Protein AF-0000000087013102 (afdb_homodimer)

Radius of gyration: 14.16 Å; Cα contacts (8 Å, |Δi|>4): 63; chains: 2; bounding box: 40×32×32 Å

Secondary structure (DSSP, 8-state):
--HHHHHHHHHHHHHHTS-HHHHHHHHHHHHHHHHHHHHH-HHHHHHHHHHHS--------/--HHHHHHHHHHHHHHTS-HHHHHHHHHHHHHHHHHHHHH-HHHHHHHHHHHS--------

Solvent-accessible surface area (backbone atoms only — not comparable to full-atom values): 7157 Å² total; per-residue (Å²): 133,56,71,68,57,51,48,51,50,53,50,50,54,50,35,72,74,39,59,67,74,44,24,53,50,50,51,53,54,45,54,55,49,48,52,50,29,72,73,63,33,61,70,51,50,52,44,56,52,47,63,69,42,66,86,73,69,78,79,75,124,132,55,71,68,57,50,49,51,50,54,51,52,56,51,35,73,74,39,60,67,75,45,23,51,50,49,52,54,56,45,54,55,49,49,51,50,28,73,72,63,33,60,70,51,50,53,44,58,53,50,63,70,41,68,86,72,70,77,78,76,124

Foldseek 3Di:
DDPLVVVVVVLVVVLVVDPVVVSVVSVVVVVVLSVVCVVPNDVVSVCVVDVVVPPPPPPPD/DDPLVVVVVVLVVVLVVDPVVVSVVSVVVVVVLSVVCVVPNDVVSVCVVDVVPPPPPPPPD

pLDDT: mean 86.05, std 21.04, range [25.31, 98.56]

Structure (mmCIF, N/CA/C/O backbone):
data_AF-0000000087013102-model_v1
#
loop_
_entity.id
_entity.type
_entity.pdbx_description
1 polymer 'Uncharacterized protein'
#
loop_
_atom_site.group_PDB
_atom_site.id
_atom_site.type_symbol
_atom_site.label_atom_id
_atom_site.label_alt_id
_atom_site.label_comp_id
_atom_site.label_asym_id
_atom_site.label_entity_id
_atom_site.label_seq_id
_atom_site.pdbx_PDB_ins_code
_atom_site.Cartn_x
_atom_site.Cartn_y
_atom_site.Cartn_z
_atom_site.occupancy
_atom_site.B_iso_or_equiv
_atom_site.auth_seq_id
_atom_site.auth_comp_id
_atom_site.auth_asym_id
_atom_site.auth_atom_id
_atom_site.pdbx_PDB_model_num
ATOM 1 N N . MET A 1 1 ? -4.801 -10.711 -11.469 1 78.75 1 MET A N 1
ATOM 2 C CA . MET A 1 1 ? -4.188 -9.438 -11.109 1 78.75 1 MET A CA 1
ATOM 3 C C . MET A 1 1 ? -2.727 -9.625 -10.727 1 78.75 1 MET A C 1
ATOM 5 O O . MET A 1 1 ? -2.375 -10.602 -10.062 1 78.75 1 MET A O 1
ATOM 9 N N . ASN A 1 2 ? -1.93 -8.711 -11.328 1 87.69 2 ASN A N 1
ATOM 10 C CA . ASN A 1 2 ? -0.527 -8.836 -10.945 1 87.69 2 ASN A CA 1
ATOM 11 C C . ASN A 1 2 ? -0.224 -8.07 -9.664 1 87.69 2 ASN A C 1
ATOM 13 O O . ASN A 1 2 ? -1.096 -7.387 -9.125 1 87.69 2 ASN A O 1
ATOM 17 N N . GLU A 1 3 ? 0.908 -8.203 -9.156 1 89.25 3 GLU A N 1
ATOM 18 C CA . GLU A 1 3 ? 1.289 -7.688 -7.848 1 89.25 3 GLU A CA 1
ATOM 19 C C . GLU A 1 3 ? 1.194 -6.164 -7.809 1 89.25 3 GLU A C 1
ATOM 21 O O . GLU A 1 3 ? 0.717 -5.594 -6.824 1 89.25 3 GLU A O 1
ATOM 26 N N . ILE A 1 4 ? 1.623 -5.512 -8.844 1 92.38 4 ILE A N 1
ATOM 27 C CA . ILE A 1 4 ? 1.63 -4.055 -8.898 1 92.38 4 ILE A CA 1
ATOM 28 C C . ILE A 1 4 ? 0.195 -3.531 -8.914 1 92.38 4 ILE A C 1
ATOM 30 O O . ILE A 1 4 ? -0.118 -2.539 -8.25 1 92.38 4 ILE A O 1
ATOM 34 N N . GLU A 1 5 ? -0.656 -4.148 -9.594 1 93 5 GLU A N 1
ATOM 35 C CA . GLU A 1 5 ? -2.068 -3.779 -9.641 1 93 5 GLU A CA 1
ATOM 36 C C . GLU A 1 5 ? -2.713 -3.912 -8.258 1 93 5 GLU A C 1
ATOM 38 O O . GLU A 1 5 ? -3.486 -3.047 -7.848 1 93 5 GLU A O 1
ATOM 43 N N . LYS A 1 6 ? -2.365 -4.977 -7.586 1 94.25 6 LYS A N 1
ATOM 44 C CA . LYS A 1 6 ? -2.914 -5.188 -6.25 1 94.25 6 LYS A CA 1
ATOM 45 C C . LYS A 1 6 ? -2.459 -4.09 -5.293 1 94.25 6 LYS A C 1
ATOM 47 O O . LYS A 1 6 ? -3.256 -3.58 -4.5 1 94.25 6 LYS A O 1
ATOM 52 N N . ILE A 1 7 ? -1.186 -3.746 -5.43 1 95.62 7 ILE A N 1
ATOM 53 C CA . ILE A 1 7 ? -0.64 -2.695 -4.582 1 95.62 7 ILE A CA 1
ATOM 54 C C . ILE A 1 7 ? -1.352 -1.375 -4.867 1 95.62 7 ILE A C 1
ATOM 56 O O . ILE A 1 7 ? -1.731 -0.651 -3.945 1 95.62 7 ILE A O 1
ATOM 60 N N . ARG A 1 8 ? -1.604 -1.097 -6.113 1 96 8 ARG A N 1
ATOM 61 C CA . ARG A 1 8 ? -2.297 0.125 -6.508 1 96 8 ARG A CA 1
ATOM 62 C C . ARG A 1 8 ? -3.707 0.165 -5.926 1 96 8 ARG A C 1
ATOM 64 O O . ARG A 1 8 ? -4.148 1.2 -5.422 1 96 8 ARG A O 1
ATOM 71 N N . LEU A 1 9 ? -4.355 -0.947 -6.004 1 96.12 9 LEU A N 1
ATOM 72 C CA . LEU A 1 9 ? -5.734 -1.009 -5.539 1 96.12 9 LEU A CA 1
ATOM 73 C C . LEU A 1 9 ? -5.805 -0.901 -4.02 1 96.12 9 LEU A C 1
ATOM 75 O O . LEU A 1 9 ? -6.688 -0.232 -3.48 1 96.12 9 LEU A O 1
ATOM 79 N N . ILE A 1 10 ? -4.879 -1.533 -3.346 1 96.81 10 ILE A N 1
ATOM 80 C CA . ILE A 1 10 ? -4.82 -1.457 -1.89 1 96.81 10 ILE A CA 1
ATOM 81 C C . ILE A 1 10 ? -4.555 -0.017 -1.459 1 96.81 10 ILE A C 1
ATOM 83 O O . ILE A 1 10 ? -5.184 0.484 -0.524 1 96.81 10 ILE A O 1
ATOM 87 N N . ILE A 1 11 ? -3.648 0.691 -2.146 1 97.75 11 ILE A N 1
ATOM 88 C CA . ILE A 1 11 ? -3.35 2.088 -1.853 1 97.75 11 ILE A CA 1
ATOM 89 C C . ILE A 1 11 ? -4.582 2.947 -2.115 1 97.75 11 ILE A C 1
ATOM 91 O O . ILE A 1 11 ? -4.895 3.855 -1.34 1 97.75 11 ILE A O 1
ATOM 95 N N . GLY A 1 12 ? -5.305 2.641 -3.195 1 97.31 12 GLY A N 1
ATOM 96 C CA . GLY A 1 12 ? -6.547 3.348 -3.469 1 97.31 12 GLY A CA 1
ATOM 97 C C . GLY A 1 12 ? -7.57 3.205 -2.359 1 97.31 12 GLY A C 1
ATOM 98 O O . GLY A 1 12 ? -8.242 4.172 -2 1 97.31 12 GLY A O 1
ATOM 99 N N . ILE A 1 13 ? -7.68 1.993 -1.86 1 96.81 13 ILE A N 1
ATOM 100 C CA . ILE A 1 13 ? -8.594 1.748 -0.748 1 96.81 13 ILE A CA 1
ATOM 101 C C . ILE A 1 13 ? -8.172 2.588 0.457 1 96.81 13 ILE A C 1
ATOM 103 O O . ILE A 1 13 ? -9.016 3.209 1.111 1 96.81 13 ILE A O 1
ATOM 107 N N . LEU A 1 14 ? -6.887 2.672 0.751 1 98.06 14 LEU A N 1
ATOM 108 C CA . LEU A 1 14 ? -6.379 3.422 1.895 1 98.06 14 LEU A CA 1
ATOM 109 C C . LEU A 1 14 ? -6.598 4.918 1.703 1 98.06 14 LEU A C 1
ATOM 111 O O . LEU A 1 14 ? -6.965 5.621 2.646 1 98.06 14 LEU A O 1
ATOM 115 N N . GLU A 1 15 ? -6.391 5.438 0.525 1 97.5 15 GLU A N 1
ATOM 116 C CA . GLU A 1 15 ? -6.617 6.844 0.212 1 97.5 15 GLU A CA 1
ATOM 117 C C . GLU A 1 15 ? -8.055 7.258 0.531 1 97.5 15 GLU A C 1
ATOM 119 O O . GLU A 1 15 ? -8.281 8.336 1.084 1 97.5 15 GLU A O 1
ATOM 124 N N . GLU A 1 16 ? -8.945 6.383 0.208 1 95.62 16 GLU A N 1
ATOM 125 C CA . GLU A 1 16 ? -10.359 6.68 0.409 1 95.62 16 GLU A CA 1
ATOM 126 C C . GLU A 1 16 ? -10.703 6.734 1.895 1 95.62 16 GLU A C 1
ATOM 128 O O . GLU A 1 16 ? -11.688 7.367 2.285 1 95.62 16 GLU A O 1
ATOM 133 N N . LYS A 1 17 ? -9.93 6.113 2.688 1 95.75 17 LYS A N 1
ATOM 134 C CA . LYS A 1 17 ? -10.219 5.996 4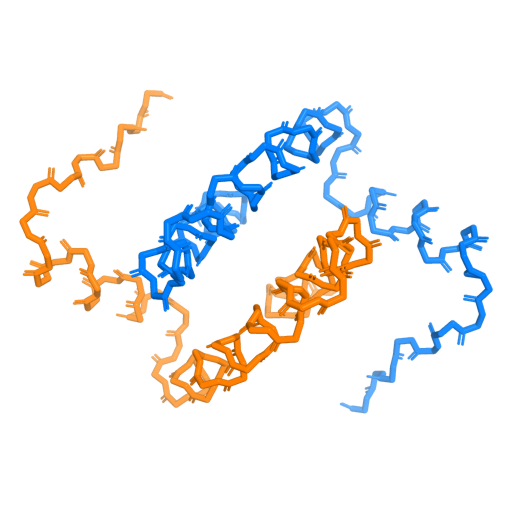.113 1 95.75 17 LYS A CA 1
ATOM 135 C C . LYS A 1 17 ? -9.469 7.055 4.918 1 95.75 17 LYS A C 1
ATOM 137 O O . LYS A 1 17 ? -9.609 7.129 6.141 1 95.75 17 LYS A O 1
ATOM 142 N N . MET A 1 18 ? -8.742 7.875 4.246 1 97.38 18 MET A N 1
ATOM 143 C CA . MET A 1 18 ? -7.934 8.898 4.902 1 97.38 18 MET A CA 1
ATOM 144 C C . MET A 1 18 ? -8.516 10.289 4.648 1 97.38 18 MET A C 1
ATOM 146 O O . MET A 1 18 ? -9.25 10.492 3.688 1 97.38 18 MET A O 1
ATOM 150 N N . PRO A 1 19 ? -8.148 11.227 5.594 1 97.69 19 PRO A N 1
ATOM 151 C CA . PRO A 1 19 ? -8.477 12.617 5.277 1 97.69 19 PRO A CA 1
ATOM 152 C C . PRO A 1 19 ? -7.887 13.078 3.943 1 97.69 19 PRO A C 1
ATOM 154 O O . PRO A 1 19 ? -6.793 12.648 3.57 1 97.69 19 PRO A O 1
ATOM 157 N N . GLU A 1 20 ? -8.586 13.938 3.303 1 96.94 20 GLU A N 1
ATOM 158 C CA . GLU A 1 20 ? -8.242 14.359 1.948 1 96.94 20 GLU A CA 1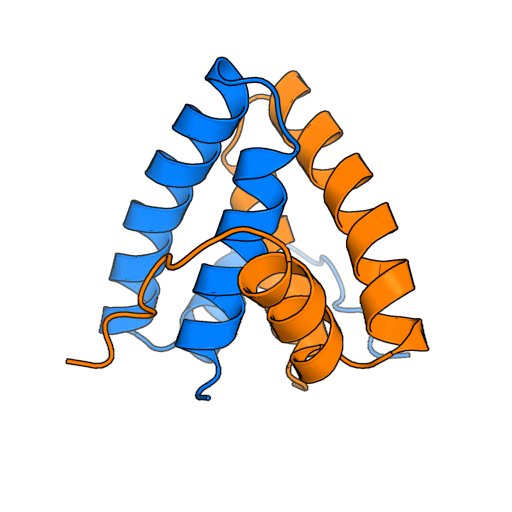
ATOM 159 C C . GLU A 1 20 ? -6.793 14.82 1.865 1 96.94 20 GLU A C 1
ATOM 161 O O . GLU A 1 20 ? -6.074 14.461 0.933 1 96.94 20 GLU A O 1
ATOM 166 N N . ASP A 1 21 ? -6.41 15.625 2.846 1 97.5 21 ASP A N 1
ATOM 167 C CA . ASP A 1 21 ? -5.055 16.156 2.816 1 97.5 21 ASP A CA 1
ATOM 168 C C . ASP A 1 21 ? -4.016 15.047 2.883 1 97.5 21 ASP A C 1
ATOM 170 O O . ASP A 1 21 ? -3.006 15.086 2.178 1 97.5 21 ASP A O 1
ATOM 174 N N . CYS A 1 22 ? -4.262 14.008 3.648 1 98.5 22 CYS A N 1
ATOM 175 C CA . CYS A 1 22 ? -3.34 12.883 3.771 1 98.5 22 CYS A CA 1
ATOM 176 C C . CYS A 1 22 ? -3.418 11.977 2.547 1 98.5 22 CYS A C 1
ATOM 178 O O . CYS A 1 22 ? -2.404 11.438 2.105 1 98.5 22 CYS A O 1
ATOM 180 N N . ALA A 1 23 ? -4.605 11.812 2.059 1 98.31 23 ALA A N 1
ATOM 181 C CA . ALA A 1 23 ? -4.805 11.016 0.853 1 98.31 23 ALA A CA 1
ATOM 182 C C . ALA A 1 23 ? -4.02 11.586 -0.322 1 98.31 23 ALA A C 1
ATOM 184 O O . ALA A 1 23 ? -3.428 10.836 -1.105 1 98.31 23 ALA A O 1
ATOM 185 N N . GLU A 1 24 ? -4.016 12.906 -0.407 1 98.38 24 GLU A N 1
ATOM 186 C CA . GLU A 1 24 ? -3.285 13.562 -1.486 1 98.38 24 GLU A CA 1
ATOM 187 C C . GLU A 1 24 ? -1.782 13.336 -1.35 1 98.38 24 GLU A C 1
ATOM 189 O O . GLU A 1 24 ? -1.091 13.102 -2.344 1 98.38 24 GLU A O 1
ATOM 194 N N . ILE A 1 25 ? -1.33 13.414 -0.167 1 98.38 25 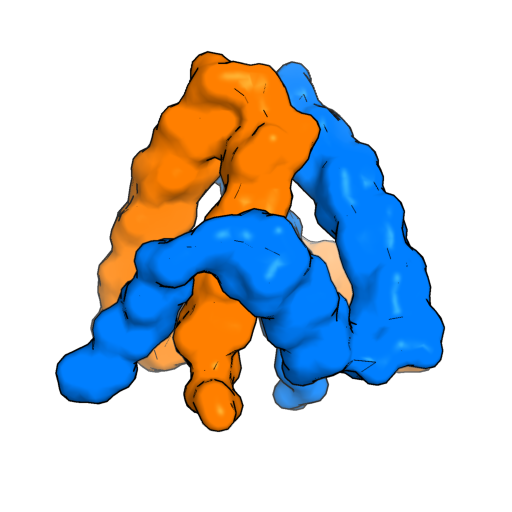ILE A N 1
ATOM 195 C CA . ILE A 1 25 ? 0.087 13.18 0.086 1 98.38 25 ILE A CA 1
ATOM 196 C C . ILE A 1 25 ? 0.436 11.727 -0.24 1 98.38 25 ILE A C 1
ATOM 198 O O . ILE A 1 25 ? 1.446 11.461 -0.894 1 98.38 25 ILE A O 1
ATOM 202 N N . LEU A 1 26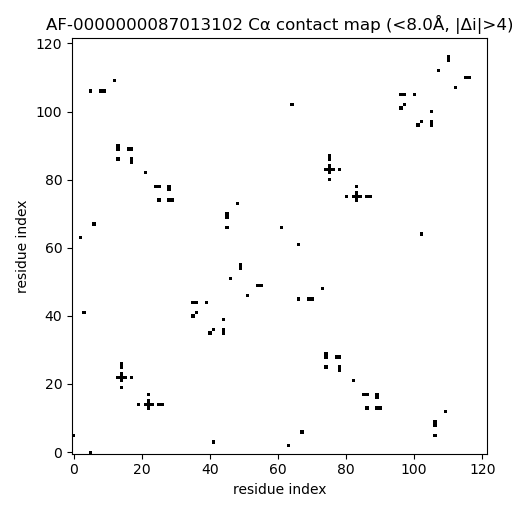 ? -0.402 10.781 0.214 1 98.56 26 LEU A N 1
ATOM 203 C CA . LEU A 1 26 ? -0.182 9.375 -0.098 1 98.56 26 LEU A CA 1
ATOM 204 C C . LEU A 1 26 ? -0.107 9.156 -1.605 1 98.56 26 LEU A C 1
ATOM 206 O O . LEU A 1 26 ? 0.79 8.469 -2.094 1 98.56 26 LEU A O 1
ATOM 210 N N . ASP A 1 27 ? -1.001 9.727 -2.312 1 98.25 27 ASP A N 1
ATOM 211 C CA . ASP A 1 27 ? -1.035 9.586 -3.766 1 98.25 27 ASP A CA 1
ATOM 212 C C . ASP A 1 27 ? 0.253 10.102 -4.398 1 98.25 27 ASP A C 1
ATOM 214 O O . ASP A 1 27 ? 0.815 9.461 -5.289 1 98.25 27 ASP A O 1
ATOM 218 N N . GLU A 1 28 ? 0.684 11.211 -3.961 1 98.31 28 GLU A N 1
ATOM 219 C CA . GLU A 1 28 ? 1.905 11.805 -4.504 1 98.31 28 GLU A CA 1
ATOM 220 C C . GLU A 1 28 ? 3.111 10.906 -4.242 1 98.31 28 GLU A C 1
ATOM 222 O O . GLU A 1 28 ? 3.904 10.641 -5.148 1 98.31 28 GLU A O 1
ATOM 227 N N . LYS A 1 29 ? 3.248 10.484 -3.023 1 98.31 29 LYS A N 1
ATOM 228 C CA . LYS A 1 29 ? 4.383 9.641 -2.662 1 98.31 29 LYS A CA 1
ATOM 229 C C . LYS A 1 29 ? 4.312 8.289 -3.377 1 98.31 29 LYS A C 1
ATOM 231 O O . LYS A 1 29 ? 5.344 7.738 -3.768 1 98.31 29 LYS A O 1
ATOM 236 N N . PHE A 1 30 ? 3.072 7.785 -3.531 1 98.38 30 PHE A N 1
ATOM 237 C CA . PHE A 1 30 ? 2.914 6.496 -4.195 1 98.38 30 PHE A CA 1
ATOM 238 C C . PHE A 1 30 ? 3.268 6.605 -5.676 1 98.38 30 PHE A C 1
ATOM 240 O O . PHE A 1 30 ? 3.881 5.695 -6.238 1 98.38 30 PHE A O 1
ATOM 247 N N . LYS A 1 31 ? 2.93 7.707 -6.332 1 97.88 31 LYS A N 1
ATOM 248 C CA . LYS A 1 31 ? 3.26 7.91 -7.738 1 97.88 31 LYS A CA 1
ATOM 249 C C . LYS A 1 31 ? 4.773 7.918 -7.953 1 97.88 31 LYS A C 1
ATOM 251 O O . LYS A 1 31 ? 5.27 7.355 -8.93 1 97.88 31 LYS A O 1
ATOM 256 N N . ILE A 1 32 ? 5.457 8.508 -7.062 1 97.25 32 ILE A N 1
ATOM 257 C CA . ILE A 1 32 ? 6.914 8.539 -7.129 1 97.25 32 ILE A CA 1
ATOM 258 C C . ILE A 1 32 ? 7.465 7.125 -6.949 1 97.25 32 ILE A C 1
ATOM 260 O O . ILE A 1 32 ? 8.312 6.68 -7.723 1 97.25 32 ILE A O 1
ATOM 264 N N . LEU A 1 33 ? 6.914 6.426 -5.938 1 97.12 33 LEU A N 1
ATOM 265 C CA . LEU A 1 33 ? 7.359 5.066 -5.656 1 97.12 33 LEU A CA 1
ATOM 266 C C . LEU A 1 33 ? 7.035 4.137 -6.82 1 97.12 33 LEU A C 1
ATOM 268 O O . LEU A 1 33 ? 7.832 3.26 -7.16 1 97.12 33 LEU A O 1
ATOM 272 N N . LEU A 1 34 ? 5.859 4.344 -7.395 1 96.94 34 LEU A N 1
ATOM 273 C CA . LEU A 1 34 ? 5.434 3.529 -8.523 1 96.94 34 LEU A CA 1
ATOM 274 C C . LEU A 1 34 ? 6.395 3.686 -9.703 1 96.94 34 LEU A C 1
ATOM 276 O O . LEU A 1 34 ? 6.668 2.721 -10.414 1 96.94 34 LEU A O 1
ATOM 280 N N . LYS A 1 35 ? 6.895 4.852 -9.891 1 96.69 35 LYS A N 1
ATOM 281 C CA . LYS A 1 35 ? 7.871 5.074 -10.953 1 96.69 35 LYS A CA 1
ATOM 282 C C . LYS A 1 35 ? 9.148 4.281 -10.695 1 96.69 35 LYS A C 1
ATOM 284 O O . LYS A 1 35 ? 9.711 3.693 -11.625 1 96.69 35 LYS A O 1
ATOM 289 N N . GLU A 1 36 ? 9.531 4.27 -9.492 1 95.88 36 GLU A N 1
ATOM 290 C CA . GLU A 1 36 ? 10.711 3.484 -9.133 1 95.88 36 GLU A CA 1
ATOM 291 C C . GLU A 1 36 ? 10.461 1.992 -9.336 1 95.88 36 GLU A C 1
ATOM 293 O O . GLU A 1 36 ? 11.328 1.282 -9.859 1 95.88 36 GLU A O 1
ATOM 298 N N . ILE A 1 37 ? 9.297 1.543 -8.984 1 96.5 37 ILE A N 1
ATOM 299 C CA . ILE A 1 37 ? 8.93 0.137 -9.109 1 96.5 37 ILE A CA 1
ATOM 300 C C . ILE A 1 37 ? 8.898 -0.262 -10.578 1 96.5 37 ILE A C 1
ATOM 302 O O . ILE A 1 37 ? 9.344 -1.352 -10.945 1 96.5 37 ILE A O 1
ATOM 306 N N . LYS A 1 38 ? 8.375 0.632 -11.32 1 94.5 38 LYS A N 1
ATOM 307 C CA . LYS A 1 38 ? 8.297 0.365 -12.758 1 94.5 38 LYS A CA 1
ATOM 308 C C . LYS A 1 38 ? 9.695 0.257 -13.367 1 94.5 38 LYS A C 1
ATOM 310 O O . LYS A 1 38 ? 9.914 -0.541 -14.281 1 94.5 38 LYS A O 1
ATOM 315 N N . ASN A 1 39 ? 10.648 0.933 -12.82 1 95.06 39 ASN A N 1
ATOM 316 C CA . ASN A 1 39 ? 11.992 0.988 -13.375 1 95.06 39 ASN A CA 1
ATOM 317 C C . ASN A 1 39 ? 12.852 -0.175 -12.883 1 95.06 39 ASN A C 1
ATOM 319 O O . ASN A 1 39 ? 13.641 -0.734 -13.648 1 95.06 39 ASN A O 1
ATOM 323 N N . LYS A 1 40 ? 12.688 -0.577 -11.625 1 94.25 40 LYS A N 1
ATOM 324 C CA . LYS A 1 40 ? 13.656 -1.476 -11.008 1 94.25 40 LYS A CA 1
ATOM 325 C C . LYS A 1 40 ? 13 -2.799 -10.609 1 94.25 40 LYS A C 1
ATOM 327 O O . LYS A 1 40 ? 13.695 -3.781 -10.336 1 94.25 40 LYS A O 1
ATOM 332 N N . GLY A 1 41 ? 11.617 -2.814 -10.539 1 93.38 41 GLY A N 1
ATOM 333 C CA . GLY A 1 41 ? 10.922 -3.949 -9.945 1 93.38 41 GLY A CA 1
ATOM 334 C C . GLY A 1 41 ? 10.672 -3.789 -8.461 1 93.38 41 GLY A C 1
ATOM 335 O O . GLY A 1 41 ? 11.438 -3.121 -7.766 1 93.38 41 GLY A O 1
ATOM 336 N N . ILE A 1 42 ? 9.719 -4.395 -8.008 1 94.56 42 ILE A N 1
ATOM 337 C CA . ILE A 1 42 ? 9.234 -4.203 -6.641 1 94.56 42 ILE A CA 1
ATOM 338 C C . ILE A 1 42 ? 10.266 -4.75 -5.652 1 94.56 42 ILE A C 1
ATOM 340 O O . ILE A 1 42 ? 10.594 -4.09 -4.664 1 94.56 42 ILE A O 1
ATOM 344 N N . ASP A 1 43 ? 10.797 -5.949 -5.938 1 93.81 43 ASP A N 1
ATOM 345 C CA . ASP A 1 43 ? 11.727 -6.586 -5.004 1 93.81 43 ASP A CA 1
ATOM 346 C C . ASP A 1 43 ? 12.984 -5.742 -4.82 1 93.81 43 ASP A C 1
ATOM 348 O O . ASP A 1 43 ? 13.477 -5.594 -3.701 1 93.81 43 ASP A O 1
ATOM 352 N N . LYS A 1 44 ? 13.469 -5.164 -5.824 1 94.06 44 LYS A N 1
ATOM 353 C CA . LYS A 1 44 ? 14.664 -4.336 -5.762 1 94.06 44 LYS A CA 1
ATOM 354 C C . LYS A 1 44 ? 14.398 -3.035 -5.012 1 94.06 44 LYS A C 1
ATOM 356 O O . LYS A 1 44 ? 15.234 -2.576 -4.234 1 94.06 44 LYS A O 1
ATOM 361 N N . VAL A 1 45 ? 13.281 -2.443 -5.242 1 94.75 45 VAL A N 1
ATOM 362 C CA . VAL A 1 45 ? 12.922 -1.211 -4.547 1 94.75 45 VAL A CA 1
ATOM 363 C C . VAL A 1 45 ? 12.875 -1.463 -3.041 1 94.75 45 VAL A C 1
ATOM 365 O O . VAL A 1 45 ? 13.438 -0.694 -2.258 1 94.75 45 VAL A O 1
ATOM 368 N N . ILE A 1 46 ? 12.297 -2.562 -2.643 1 94.81 46 ILE A N 1
ATOM 369 C CA . ILE A 1 46 ? 12.18 -2.916 -1.232 1 94.81 46 ILE A CA 1
ATOM 370 C C . ILE A 1 46 ? 13.57 -3.127 -0.634 1 94.81 46 ILE A C 1
ATOM 372 O O . ILE A 1 46 ? 13.875 -2.6 0.437 1 94.81 46 ILE A O 1
ATOM 376 N N . ARG A 1 47 ? 14.297 -3.783 -1.329 1 94 47 ARG A N 1
ATOM 377 C CA . ARG A 1 47 ? 15.648 -4.055 -0.854 1 94 47 ARG A CA 1
ATOM 378 C C . ARG A 1 47 ? 16.453 -2.764 -0.717 1 94 47 ARG A C 1
ATOM 380 O O . ARG A 1 47 ? 17.156 -2.57 0.271 1 94 47 ARG A O 1
ATOM 387 N N . ASP A 1 48 ? 16.422 -1.89 -1.74 1 92.5 48 ASP A N 1
ATOM 388 C CA . ASP A 1 48 ? 17.156 -0.628 -1.736 1 92.5 48 ASP A CA 1
ATOM 389 C C . ASP A 1 48 ? 16.766 0.232 -0.537 1 92.5 48 ASP A C 1
ATOM 391 O O . ASP A 1 48 ? 17.594 0.954 0.015 1 92.5 48 ASP A O 1
ATOM 395 N N . TYR A 1 49 ? 15.562 0.187 -0.159 1 90.88 49 TYR A N 1
ATOM 396 C CA . TYR A 1 49 ? 15.07 1.02 0.933 1 90.88 49 TYR A CA 1
ATOM 397 C C . TYR A 1 49 ? 15.484 0.445 2.283 1 90.88 49 TYR A C 1
ATOM 399 O O . TYR A 1 49 ? 15.883 1.186 3.184 1 90.88 49 TYR A O 1
ATOM 407 N N . TYR A 1 50 ? 15.375 -0.837 2.441 1 88.12 50 TYR A N 1
ATOM 408 C CA . TYR A 1 50 ? 15.609 -1.429 3.752 1 88.12 50 TYR A CA 1
ATOM 409 C C . TYR A 1 50 ? 17.062 -1.854 3.9 1 88.12 50 TYR A C 1
ATOM 411 O O . TYR A 1 50 ? 17.531 -2.117 5.012 1 88.12 50 TYR A O 1
ATOM 419 N N . SER A 1 51 ? 17.656 -2.139 2.85 1 79.31 51 SER A N 1
ATOM 420 C CA . SER A 1 51 ? 19.094 -2.324 2.957 1 79.31 51 SER A CA 1
ATOM 421 C C . SER A 1 51 ? 19.797 -1.026 3.352 1 79.31 51 SER A C 1
ATOM 423 O O . SER A 1 51 ? 20.781 -1.044 4.094 1 79.31 51 SER A O 1
ATOM 425 N N . ASP A 1 52 ? 19.453 -0.022 2.588 1 59.66 52 ASP A N 1
ATOM 426 C CA . ASP A 1 52 ? 20.094 1.254 2.887 1 59.66 52 ASP A CA 1
ATOM 427 C C . ASP A 1 52 ? 19.688 1.758 4.273 1 59.66 52 ASP A C 1
ATOM 429 O O . ASP A 1 52 ? 20.453 2.484 4.918 1 59.66 52 ASP A O 1
ATOM 433 N N . ASP A 1 53 ? 18.359 1.648 4.434 1 56.12 53 ASP A N 1
ATOM 434 C CA . ASP A 1 53 ? 18 2.072 5.785 1 56.12 53 ASP A CA 1
ATOM 435 C C . ASP A 1 53 ? 18.438 1.036 6.82 1 56.12 53 ASP A C 1
ATOM 437 O O . ASP A 1 53 ? 18.391 -0.167 6.559 1 56.12 53 ASP A O 1
ATOM 441 N N . GLY A 1 54 ? 19.344 0.972 7.633 1 46.66 54 GLY A N 1
ATOM 442 C CA . GLY A 1 54 ? 19.734 0.1 8.727 1 46.66 54 GLY A CA 1
ATOM 443 C C . GLY A 1 54 ? 18.75 -1.018 8.992 1 46.66 54 GLY A C 1
ATOM 444 O O . GLY A 1 54 ? 17.641 -1.011 8.453 1 46.66 54 GLY A O 1
ATOM 445 N N . GLY A 1 55 ? 18.938 -2.023 10.094 1 40.38 55 GLY A N 1
ATOM 446 C CA . GLY A 1 55 ? 18.547 -3.338 10.562 1 40.38 55 GLY A CA 1
ATOM 447 C C . GLY A 1 55 ? 17.031 -3.504 10.648 1 40.38 55 GLY A C 1
ATOM 448 O O . GLY A 1 55 ? 16.484 -3.676 11.734 1 40.38 55 GLY A O 1
ATOM 449 N N . VAL A 1 56 ? 16.203 -2.756 9.953 1 40.5 56 VAL A N 1
ATOM 450 C CA . VAL A 1 56 ? 14.922 -3.262 10.445 1 40.5 56 VAL A CA 1
ATOM 451 C C . VAL A 1 56 ? 14.68 -4.664 9.898 1 40.5 56 VAL A C 1
ATOM 453 O O . VAL A 1 56 ? 14.711 -4.879 8.688 1 40.5 56 VAL A O 1
ATOM 456 N N . GLU A 1 57 ? 14.969 -5.762 10.625 1 35.91 57 GLU A N 1
ATOM 457 C CA . GLU A 1 57 ? 14.82 -7.203 10.438 1 35.91 57 GLU A CA 1
ATOM 458 C C . GLU A 1 57 ? 13.422 -7.559 9.945 1 35.91 57 GLU A C 1
ATOM 460 O O . GLU A 1 57 ? 12.43 -7.23 10.602 1 35.91 57 GLU A O 1
ATOM 465 N N . ILE A 1 58 ? 13.273 -7.625 8.688 1 39.62 58 ILE A N 1
ATOM 466 C CA . ILE A 1 58 ? 12.055 -8.266 8.219 1 39.62 58 ILE A CA 1
ATOM 467 C C . ILE A 1 58 ? 11.773 -9.516 9.047 1 39.62 58 ILE A C 1
ATOM 469 O O . ILE A 1 58 ? 12.547 -10.477 9.008 1 39.62 58 ILE A O 1
ATOM 473 N N . ILE A 1 59 ? 11.094 -9.375 10.188 1 30.8 59 ILE A N 1
ATOM 474 C CA . ILE A 1 59 ? 10.867 -10.578 10.977 1 30.8 59 ILE A CA 1
ATOM 475 C C . ILE A 1 59 ? 10.031 -11.57 10.18 1 30.8 59 ILE A C 1
ATOM 477 O O . ILE A 1 59 ? 8.898 -11.273 9.797 1 30.8 59 ILE A O 1
ATOM 481 N N . GLN A 1 60 ? 10.625 -12.406 9.5 1 28.55 60 GLN A N 1
ATOM 482 C CA . GLN A 1 60 ? 10.172 -13.641 8.867 1 28.55 60 GLN A CA 1
ATOM 483 C C . GLN A 1 60 ? 9.664 -14.633 9.898 1 28.55 60 GLN A C 1
ATOM 485 O O . GLN A 1 60 ? 9.195 -15.719 9.547 1 28.55 60 GLN A O 1
ATOM 490 N N . ASN A 1 61 ? 8.688 -14.305 10.867 1 25.31 61 ASN A N 1
ATOM 491 C CA . ASN A 1 61 ? 8.383 -15.539 11.578 1 25.31 61 ASN A CA 1
ATOM 492 C C . ASN A 1 61 ? 7.43 -16.422 10.781 1 25.31 61 ASN A C 1
ATOM 494 O O . ASN A 1 61 ? 6.465 -15.938 10.195 1 25.31 61 ASN A O 1
ATOM 498 N N . MET B 1 1 ? 9.312 -13.578 -1.029 1 78.88 1 MET B N 1
ATOM 499 C CA . MET B 1 1 ? 8.344 -12.742 -0.327 1 78.88 1 MET B CA 1
ATOM 500 C C . MET B 1 1 ? 6.945 -12.93 -0.906 1 78.88 1 MET B C 1
ATOM 502 O O . MET B 1 1 ? 6.785 -13.047 -2.121 1 78.88 1 MET B O 1
ATOM 506 N N . ASN B 1 2 ? 6.02 -13.109 0.084 1 88 2 ASN B N 1
ATOM 507 C CA . ASN B 1 2 ? 4.664 -13.258 -0.436 1 88 2 ASN B CA 1
ATOM 508 C C . ASN B 1 2 ? 4 -11.898 -0.654 1 88 2 ASN B C 1
ATOM 510 O O . ASN B 1 2 ? 4.582 -10.859 -0.332 1 88 2 ASN B O 1
ATOM 514 N N . GLU B 1 3 ? 2.895 -11.875 -1.233 1 89.38 3 GLU B N 1
ATOM 515 C CA . GLU B 1 3 ? 2.221 -10.656 -1.676 1 89.38 3 GLU B CA 1
ATOM 516 C C . GLU B 1 3 ? 1.899 -9.742 -0.496 1 89.38 3 GLU B C 1
ATOM 518 O O . GLU B 1 3 ? 2.076 -8.531 -0.579 1 89.38 3 GLU B O 1
ATOM 523 N N . ILE B 1 4 ? 1.449 -10.312 0.587 1 92.31 4 ILE B N 1
ATOM 524 C CA . ILE B 1 4 ? 1.061 -9.531 1.761 1 92.31 4 ILE B CA 1
ATOM 525 C C . ILE B 1 4 ? 2.293 -8.867 2.371 1 92.31 4 ILE B C 1
ATOM 527 O O . ILE B 1 4 ? 2.238 -7.711 2.789 1 92.31 4 ILE B O 1
ATOM 531 N N . GLU B 1 5 ? 3.354 -9.531 2.416 1 93 5 GLU B N 1
ATOM 532 C CA . GLU B 1 5 ? 4.609 -8.984 2.922 1 93 5 GLU B CA 1
ATOM 533 C C . GLU B 1 5 ? 5.082 -7.809 2.072 1 93 5 GLU B C 1
ATOM 535 O O . GLU B 1 5 ? 5.539 -6.793 2.604 1 93 5 GLU B O 1
ATOM 540 N N . LYS B 1 6 ? 4.953 -7.965 0.785 1 94.19 6 LYS B N 1
ATOM 541 C CA . LYS B 1 6 ? 5.355 -6.887 -0.113 1 94.19 6 LYS B CA 1
ATOM 542 C C . LYS B 1 6 ? 4.5 -5.641 0.102 1 94.19 6 LYS B C 1
ATOM 544 O O . LYS B 1 6 ? 5.02 -4.523 0.131 1 94.19 6 LYS B O 1
ATOM 549 N N . ILE B 1 7 ? 3.215 -5.883 0.29 1 95.75 7 ILE B N 1
ATOM 550 C CA . ILE B 1 7 ? 2.301 -4.773 0.525 1 95.75 7 ILE B CA 1
ATOM 551 C C . ILE B 1 7 ? 2.662 -4.074 1.834 1 95.75 7 ILE B C 1
ATOM 553 O O . ILE B 1 7 ? 2.705 -2.844 1.896 1 95.75 7 ILE B O 1
ATOM 557 N N . ARG B 1 8 ? 2.994 -4.84 2.822 1 95.88 8 ARG B N 1
ATOM 558 C CA . ARG B 1 8 ? 3.381 -4.281 4.113 1 95.88 8 ARG B CA 1
ATOM 559 C C . ARG B 1 8 ? 4.641 -3.43 3.986 1 95.88 8 ARG B C 1
ATOM 561 O O . ARG B 1 8 ? 4.711 -2.336 4.551 1 95.88 8 ARG B O 1
ATOM 568 N N . LEU B 1 9 ? 5.562 -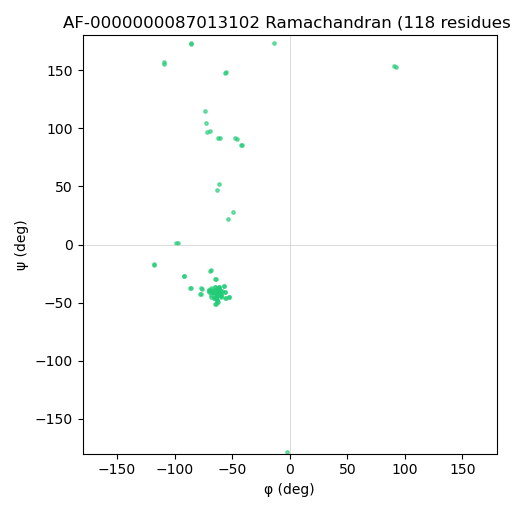3.945 3.262 1 96.19 9 LEU B N 1
ATOM 569 C CA . LEU B 1 9 ? 6.832 -3.246 3.121 1 96.19 9 LEU B CA 1
ATOM 570 C C . LEU B 1 9 ? 6.664 -1.977 2.291 1 96.19 9 LEU B C 1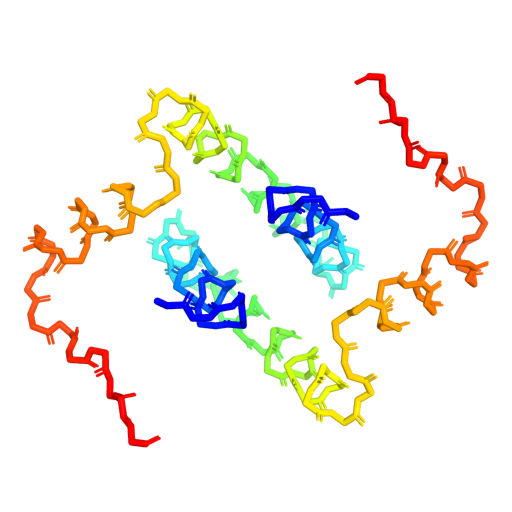
ATOM 572 O O . LEU B 1 9 ? 7.258 -0.942 2.605 1 96.19 9 LEU B O 1
ATOM 576 N N . ILE B 1 10 ? 5.863 -2.035 1.257 1 96.81 10 ILE B N 1
ATOM 577 C CA . ILE B 1 10 ? 5.59 -0.867 0.427 1 96.81 10 ILE B CA 1
ATOM 578 C C . ILE B 1 10 ? 4.895 0.206 1.259 1 96.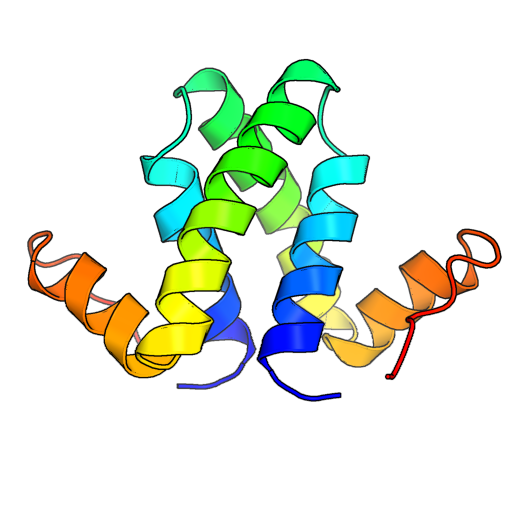81 10 ILE B C 1
ATOM 580 O O . ILE B 1 10 ? 5.234 1.388 1.171 1 96.81 10 ILE B O 1
ATOM 584 N N . ILE B 1 11 ? 3.926 -0.18 2.117 1 97.81 11 ILE B N 1
ATOM 585 C CA . ILE B 1 11 ? 3.227 0.753 2.994 1 97.81 11 ILE B CA 1
ATOM 586 C C . ILE B 1 11 ? 4.211 1.354 3.996 1 97.81 11 ILE B C 1
ATOM 588 O O . ILE B 1 11 ? 4.16 2.553 4.281 1 97.81 11 ILE B O 1
ATOM 592 N N . GLY B 1 12 ? 5.125 0.528 4.5 1 97.31 12 GLY B N 1
ATOM 593 C CA . GLY B 1 12 ? 6.156 1.041 5.387 1 97.31 12 GLY B CA 1
ATOM 594 C C . GLY B 1 12 ? 7.023 2.104 4.738 1 97.31 12 GLY B C 1
ATOM 595 O O . GLY B 1 12 ? 7.359 3.109 5.371 1 97.31 12 GLY B O 1
ATOM 596 N N . ILE B 1 13 ? 7.402 1.861 3.512 1 96.94 13 ILE B N 1
ATOM 597 C CA . ILE B 1 13 ? 8.188 2.838 2.77 1 96.94 13 ILE B CA 1
ATOM 598 C C . ILE B 1 13 ? 7.406 4.145 2.641 1 96.94 13 ILE B C 1
ATOM 600 O O . ILE B 1 13 ? 7.957 5.227 2.842 1 96.94 13 ILE B O 1
ATOM 604 N N . LEU B 1 14 ? 6.117 4.07 2.352 1 98.06 14 LEU B N 1
ATOM 605 C CA . LEU B 1 14 ? 5.277 5.25 2.182 1 98.06 14 LEU B CA 1
ATOM 606 C C . LEU B 1 14 ? 5.113 5.996 3.502 1 98.06 14 LEU B C 1
ATOM 608 O O . LEU B 1 14 ? 5.152 7.23 3.533 1 98.06 14 LEU B O 1
ATOM 612 N N . GLU B 1 15 ? 4.938 5.301 4.582 1 97.5 15 GLU B N 1
ATOM 613 C CA . GLU B 1 15 ? 4.82 5.902 5.906 1 97.5 15 GLU B CA 1
ATOM 614 C C . GLU B 1 15 ? 6.031 6.77 6.23 1 97.5 15 GLU B C 1
ATOM 616 O O . GLU B 1 15 ? 5.891 7.867 6.773 1 97.5 15 GLU B O 1
ATOM 621 N N . GLU B 1 16 ? 7.16 6.266 5.863 1 95.75 16 GLU B N 1
ATOM 622 C CA . GLU B 1 16 ? 8.406 6.965 6.164 1 95.75 16 GLU B CA 1
ATOM 623 C C . GLU B 1 16 ? 8.523 8.258 5.359 1 95.75 16 GLU B C 1
ATOM 625 O O . GLU B 1 16 ? 9.258 9.172 5.742 1 95.75 16 GLU B O 1
ATOM 630 N N . LYS B 1 17 ? 7.832 8.344 4.301 1 95.75 17 LYS B N 1
ATOM 631 C CA . LYS B 1 17 ? 7.949 9.477 3.389 1 95.75 17 LYS B CA 1
ATOM 632 C C . LYS B 1 17 ? 6.84 10.5 3.631 1 95.75 17 LYS B C 1
ATOM 634 O O . LYS B 1 17 ? 6.777 11.523 2.957 1 95.75 17 LYS B O 1
ATOM 639 N N . MET B 1 18 ? 6.02 10.242 4.582 1 97.44 18 MET B N 1
ATOM 640 C CA . MET B 1 18 ? 4.887 11.109 4.891 1 97.44 18 MET B CA 1
ATOM 641 C C . MET B 1 18 ? 5.105 11.844 6.211 1 97.44 18 MET B C 1
ATOM 643 O O . MET B 1 18 ? 5.887 11.391 7.051 1 97.44 18 MET B O 1
ATOM 647 N N . PRO B 1 19 ? 4.406 13.016 6.312 1 97.56 19 PRO B N 1
ATOM 648 C CA . PRO B 1 19 ? 4.398 13.633 7.645 1 97.56 19 PRO B CA 1
ATOM 649 C C . PRO B 1 19 ? 3.889 12.68 8.727 1 97.56 19 PRO B C 1
ATOM 651 O O . PRO B 1 19 ? 3.008 11.859 8.469 1 97.56 19 PRO B O 1
ATOM 654 N N . GLU B 1 20 ? 4.402 12.844 9.891 1 96.88 20 GLU B N 1
ATOM 655 C CA . GLU B 1 20 ? 4.141 11.922 11 1 96.88 20 GLU B CA 1
ATOM 656 C C . GLU B 1 20 ? 2.645 11.727 11.211 1 96.88 20 GLU B C 1
ATOM 658 O O . GLU B 1 20 ? 2.18 10.602 11.391 1 96.88 20 GLU B O 1
ATOM 663 N N . ASP B 1 21 ? 1.915 12.844 11.195 1 97.5 21 ASP B N 1
ATOM 664 C CA . ASP B 1 21 ? 0.481 12.758 11.453 1 97.5 21 ASP B CA 1
ATOM 665 C C . ASP B 1 21 ? -0.218 11.914 10.398 1 97.5 21 ASP B C 1
ATOM 667 O O . ASP B 1 21 ? -1.1 11.109 10.719 1 97.5 21 ASP B O 1
ATOM 671 N N . CYS B 1 22 ? 0.198 12 9.156 1 98.5 22 CYS B N 1
ATOM 672 C CA . CYS B 1 22 ? -0.396 11.227 8.07 1 98.5 22 CYS B CA 1
ATOM 673 C C . CYS B 1 22 ? 0.088 9.781 8.102 1 98.5 22 CYS B C 1
ATOM 675 O O . CYS B 1 22 ? -0.673 8.859 7.805 1 98.5 22 CYS B O 1
ATOM 677 N N . ALA B 1 23 ? 1.329 9.617 8.438 1 98.38 23 ALA B N 1
ATOM 678 C CA . ALA B 1 23 ? 1.895 8.281 8.562 1 98.38 23 ALA B CA 1
ATOM 679 C C . ALA B 1 23 ? 1.146 7.465 9.617 1 98.38 23 ALA B C 1
ATOM 681 O O . ALA B 1 23 ? 0.886 6.273 9.414 1 98.38 23 ALA B O 1
ATOM 682 N N . GLU B 1 24 ? 0.805 8.125 10.688 1 98.31 24 GLU B N 1
ATOM 683 C CA . GLU B 1 24 ? 0.077 7.445 11.758 1 98.31 24 GLU B CA 1
ATOM 684 C C . GLU B 1 24 ? -1.318 7.031 11.297 1 98.31 24 GLU B C 1
ATOM 686 O O . GLU B 1 24 ? -1.781 5.934 11.617 1 98.31 24 GLU B O 1
ATOM 691 N N . ILE B 1 25 ? -1.937 7.887 10.594 1 98.38 25 ILE B N 1
ATOM 692 C CA . ILE B 1 25 ? -3.262 7.582 10.07 1 98.38 25 ILE B CA 1
ATOM 693 C C . ILE B 1 25 ? -3.166 6.422 9.078 1 98.38 25 ILE B C 1
ATOM 695 O O . ILE B 1 25 ? -3.975 5.492 9.125 1 98.38 25 ILE B O 1
ATOM 699 N N . LEU B 1 26 ? -2.178 6.484 8.172 1 98.56 26 LEU B N 1
ATOM 700 C CA . LEU B 1 26 ? -1.971 5.395 7.23 1 98.56 26 LEU B CA 1
ATOM 701 C C . LEU B 1 26 ? -1.783 4.066 7.961 1 98.56 26 LEU B C 1
ATOM 703 O O . LEU B 1 26 ? -2.393 3.061 7.594 1 98.56 26 LEU B O 1
ATOM 707 N N . ASP B 1 27 ? -0.978 4.059 8.969 1 98.31 27 ASP B N 1
ATOM 708 C CA . ASP B 1 27 ? -0.709 2.848 9.734 1 98.31 27 ASP B CA 1
ATOM 709 C C . ASP B 1 27 ? -1.991 2.295 10.352 1 98.31 27 ASP B C 1
ATOM 711 O O . ASP B 1 27 ? -2.234 1.087 10.32 1 98.31 27 ASP B O 1
ATOM 715 N N . GLU B 1 28 ? -2.764 3.143 10.898 1 98.31 28 GLU B N 1
ATOM 716 C CA . GLU B 1 28 ? -4.012 2.719 11.523 1 98.31 28 GLU B CA 1
ATOM 717 C C . GLU B 1 28 ? -4.961 2.102 10.5 1 98.31 28 GLU B C 1
ATOM 719 O O . GLU B 1 28 ? -5.523 1.031 10.734 1 98.31 28 GLU B O 1
ATOM 724 N N . LYS B 1 29 ? -5.148 2.791 9.422 1 98.31 29 LYS B N 1
ATOM 725 C CA . LYS B 1 29 ? -6.055 2.301 8.391 1 98.31 29 LYS B CA 1
ATOM 726 C C . LYS B 1 29 ? -5.535 1.006 7.77 1 98.31 29 LYS B C 1
ATOM 728 O O . LYS B 1 29 ? -6.316 0.115 7.43 1 98.31 29 LYS B O 1
ATOM 733 N N . PHE B 1 30 ? -4.203 0.931 7.621 1 98.38 30 PHE B N 1
ATOM 734 C CA . PHE B 1 30 ? -3.619 -0.269 7.031 1 98.38 30 PHE B CA 1
ATOM 735 C C . PHE B 1 30 ? -3.783 -1.464 7.961 1 98.38 30 PHE B C 1
ATOM 737 O O . PHE B 1 30 ? -4.055 -2.578 7.512 1 98.38 30 PHE B O 1
ATOM 744 N N . LYS B 1 31 ? -3.637 -1.272 9.266 1 97.88 31 LYS B N 1
ATOM 745 C CA . LYS B 1 31 ? -3.812 -2.354 10.234 1 97.88 31 LYS B CA 1
ATOM 746 C C . LYS B 1 31 ? -5.23 -2.914 10.18 1 97.88 31 LYS B C 1
ATOM 748 O O . LYS B 1 31 ? -5.426 -4.129 10.258 1 97.88 31 LYS B O 1
ATOM 753 N N . ILE B 1 32 ? -6.172 -2.066 10.023 1 97.25 32 ILE B N 1
ATOM 754 C CA . ILE B 1 32 ? -7.562 -2.488 9.891 1 97.25 32 ILE B CA 1
ATOM 755 C C . ILE B 1 32 ? -7.742 -3.285 8.602 1 97.25 32 ILE B C 1
ATOM 757 O O . ILE B 1 32 ? -8.328 -4.367 8.609 1 97.25 32 ILE B O 1
ATOM 761 N N . LEU B 1 33 ? -7.168 -2.744 7.508 1 97.12 33 LEU B N 1
ATOM 762 C CA . LEU B 1 33 ? -7.277 -3.404 6.211 1 97.12 33 LEU B CA 1
ATOM 763 C C . LEU B 1 33 ? -6.566 -4.754 6.227 1 97.12 33 LEU B C 1
ATOM 765 O O . LEU B 1 33 ? -7.055 -5.723 5.645 1 97.12 33 LEU B O 1
ATOM 769 N N . LEU B 1 34 ? -5.418 -4.781 6.891 1 97 34 LEU B N 1
ATOM 770 C CA . LEU B 1 34 ? -4.641 -6.012 6.984 1 97 34 LEU B CA 1
ATOM 771 C C . LEU B 1 34 ? -5.441 -7.105 7.688 1 97 34 LEU B C 1
ATOM 773 O O . LEU B 1 34 ? -5.352 -8.281 7.324 1 97 34 LEU B O 1
ATOM 777 N N . LYS B 1 35 ? -6.195 -6.734 8.648 1 96.75 35 LYS B N 1
ATOM 778 C CA . LYS B 1 35 ? -7.039 -7.707 9.336 1 96.75 35 LYS B CA 1
ATOM 779 C C . LYS B 1 35 ? -8.086 -8.297 8.391 1 96.75 35 LYS B C 1
ATOM 781 O O . LYS B 1 35 ? -8.344 -9.5 8.414 1 96.75 35 LYS B O 1
ATOM 786 N N . GLU B 1 36 ? -8.617 -7.449 7.594 1 95.75 36 GLU B N 1
ATOM 787 C CA . GLU B 1 36 ? -9.586 -7.918 6.605 1 95.75 36 GLU B CA 1
ATOM 788 C C . GLU B 1 36 ? -8.93 -8.844 5.586 1 95.75 36 GLU B C 1
ATOM 790 O O . GLU B 1 36 ? -9.492 -9.875 5.223 1 95.75 36 GLU B O 1
ATOM 795 N N . ILE B 1 37 ? -7.75 -8.5 5.176 1 96.44 37 ILE B N 1
ATOM 796 C CA . ILE B 1 37 ? -7.008 -9.281 4.191 1 96.44 37 ILE B CA 1
ATOM 797 C C . ILE B 1 37 ? -6.668 -10.656 4.766 1 96.44 37 ILE B C 1
ATOM 799 O O . ILE B 1 37 ? -6.758 -11.672 4.07 1 96.44 37 ILE B O 1
ATOM 803 N N . LYS B 1 38 ? -6.309 -10.625 5.992 1 94.44 38 LYS B N 1
ATOM 804 C CA . LYS B 1 38 ? -5.969 -11.883 6.652 1 94.44 38 LYS B CA 1
ATOM 805 C C . LYS B 1 38 ? -7.188 -12.797 6.754 1 94.44 38 LYS B C 1
ATOM 807 O O . LYS B 1 38 ? -7.062 -14.016 6.645 1 94.44 38 LYS B O 1
ATOM 812 N N . ASN B 1 39 ? -8.328 -12.227 6.84 1 94.94 39 ASN B N 1
ATOM 813 C CA . ASN B 1 39 ? -9.555 -13 7.043 1 94.94 39 ASN B CA 1
ATOM 814 C C . ASN B 1 39 ? -10.133 -13.492 5.715 1 94.94 39 ASN B C 1
ATOM 816 O O . ASN B 1 39 ? -10.625 -14.617 5.629 1 94.94 39 ASN B O 1
ATOM 820 N N . LYS B 1 40 ? -10.055 -12.695 4.668 1 94.19 40 LYS B N 1
ATOM 821 C CA . LYS B 1 40 ? -10.828 -12.977 3.459 1 94.19 40 LYS B CA 1
ATOM 822 C C . LYS B 1 40 ? -9.914 -13.234 2.268 1 94.19 40 LYS B C 1
ATOM 824 O O . LYS B 1 40 ? -10.352 -13.758 1.242 1 94.19 40 LYS B O 1
ATOM 829 N N . GLY B 1 41 ? -8.594 -12.797 2.393 1 93.31 41 GLY B N 1
ATOM 830 C CA . GLY B 1 41 ? -7.711 -12.789 1.237 1 93.31 41 GLY B CA 1
ATOM 831 C C . GLY B 1 41 ? -7.715 -11.461 0.498 1 93.31 41 GLY B C 1
ATOM 832 O O . GLY B 1 41 ? -8.719 -10.75 0.498 1 93.31 41 GLY B O 1
ATOM 833 N N . ILE B 1 42 ? -6.699 -11.188 -0.117 1 94.38 42 ILE B N 1
ATOM 834 C CA . ILE B 1 42 ? -6.48 -9.883 -0.725 1 94.38 42 ILE B CA 1
ATOM 835 C C . ILE B 1 42 ? -7.445 -9.68 -1.893 1 94.38 42 ILE B C 1
ATOM 837 O O . ILE B 1 42 ? -8.062 -8.625 -2.021 1 94.38 42 ILE B O 1
ATOM 841 N N . ASP B 1 43 ? -7.609 -10.719 -2.73 1 93.69 43 ASP B N 1
ATOM 842 C CA . ASP B 1 43 ? -8.453 -10.594 -3.916 1 93.69 43 ASP B CA 1
ATOM 843 C C . ASP B 1 43 ? -9.906 -10.305 -3.533 1 93.69 43 ASP B C 1
ATOM 845 O O . ASP B 1 43 ? -10.562 -9.477 -4.16 1 93.69 43 ASP B O 1
ATOM 849 N N . LYS B 1 44 ? -10.375 -10.906 -2.543 1 94 44 LYS B N 1
ATOM 850 C CA . LYS B 1 44 ? -11.75 -10.719 -2.09 1 94 44 LYS B CA 1
ATOM 851 C C . LYS B 1 44 ? -11.945 -9.328 -1.482 1 94 44 LYS B C 1
ATOM 853 O O . LYS B 1 44 ? -12.969 -8.688 -1.702 1 94 44 LYS B O 1
ATOM 858 N N . VAL B 1 45 ? -11.008 -8.875 -0.746 1 94.56 45 VAL B N 1
ATOM 859 C CA . VAL B 1 45 ? -11.086 -7.547 -0.149 1 94.56 45 VAL B CA 1
ATOM 860 C C . VAL B 1 45 ? -11.172 -6.492 -1.249 1 94.56 45 VAL B C 1
ATOM 862 O O . VAL B 1 45 ? -12.023 -5.598 -1.193 1 94.56 45 VAL B O 1
ATOM 865 N N . ILE B 1 46 ? -10.375 -6.641 -2.262 1 94.75 46 ILE B N 1
ATOM 866 C CA . ILE B 1 46 ? -10.359 -5.695 -3.373 1 94.75 46 ILE B CA 1
ATOM 867 C C . ILE B 1 46 ? -11.703 -5.715 -4.09 1 94.75 4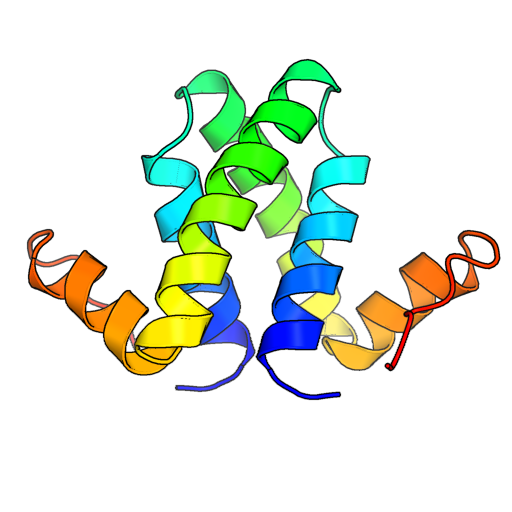6 ILE B C 1
ATOM 869 O O . ILE B 1 46 ? -12.281 -4.66 -4.371 1 94.75 46 ILE B O 1
ATOM 873 N N . ARG B 1 47 ? -12.148 -6.816 -4.293 1 93.81 47 ARG B N 1
ATOM 874 C CA . ARG B 1 47 ? -13.43 -6.953 -4.977 1 93.81 47 ARG B CA 1
ATOM 875 C C . ARG B 1 47 ? -14.555 -6.336 -4.152 1 93.81 47 ARG B C 1
ATOM 877 O O . ARG B 1 47 ? -15.414 -5.641 -4.695 1 93.81 47 ARG B O 1
ATOM 884 N N . ASP B 1 48 ? -14.625 -6.648 -2.848 1 92.31 48 ASP B N 1
ATOM 885 C CA . ASP B 1 48 ? -15.664 -6.133 -1.959 1 92.31 48 ASP B CA 1
ATOM 886 C C . ASP B 1 48 ? -15.672 -4.605 -1.952 1 92.31 48 ASP B C 1
ATOM 888 O O . ASP B 1 48 ? -16.734 -3.986 -1.84 1 92.31 48 ASP B O 1
ATOM 892 N N . TYR B 1 49 ? -14.57 -4.008 -2.039 1 90.62 49 TYR B N 1
ATOM 893 C CA . TYR B 1 49 ? -14.461 -2.555 -1.979 1 90.62 49 TYR B CA 1
ATOM 894 C C . TYR B 1 49 ? -14.875 -1.922 -3.303 1 90.62 49 TYR B C 1
ATOM 896 O O . TYR B 1 49 ? -15.57 -0.906 -3.322 1 90.62 49 TYR B O 1
ATOM 904 N N . TYR B 1 50 ? -14.453 -2.482 -4.398 1 88.19 50 TYR B N 1
ATOM 905 C CA . TYR B 1 50 ? -14.695 -1.847 -5.688 1 88.19 50 TYR B CA 1
ATOM 906 C C . TYR B 1 50 ? -15.992 -2.355 -6.309 1 88.19 50 TYR B C 1
ATOM 908 O O . TYR B 1 50 ? -16.516 -1.755 -7.25 1 88.19 50 TYR B O 1
ATOM 916 N N . SER B 1 51 ? -16.359 -3.5 -5.98 1 79.62 51 SER B N 1
ATOM 917 C CA . SER B 1 51 ? -17.703 -3.904 -6.383 1 79.62 51 SER B CA 1
ATOM 918 C C . SER B 1 51 ? -18.766 -3.049 -5.707 1 79.62 51 SER B C 1
ATOM 920 O O . SER B 1 51 ? -19.781 -2.734 -6.309 1 79.62 51 SER B O 1
ATOM 922 N N . ASP B 1 52 ? -18.609 -2.984 -4.41 1 59.53 52 ASP B N 1
ATOM 923 C CA . ASP B 1 52 ? -19.594 -2.199 -3.686 1 59.53 52 ASP B CA 1
ATOM 924 C C . ASP B 1 52 ? -19.531 -0.727 -4.086 1 59.53 52 ASP B C 1
ATOM 926 O O . ASP B 1 52 ? -20.531 -0.014 -4.012 1 59.53 52 ASP B O 1
ATOM 930 N N . ASP B 1 53 ? -18.266 -0.272 -4.117 1 55.94 53 ASP B N 1
ATOM 931 C CA . ASP B 1 53 ? -18.219 1.104 -4.602 1 55.94 53 ASP B CA 1
ATOM 932 C C . ASP B 1 53 ? -18.469 1.164 -6.109 1 55.94 53 ASP B C 1
ATOM 934 O O . ASP B 1 53 ? -18.078 0.252 -6.844 1 55.94 53 ASP B O 1
ATOM 938 N N . GLY B 1 54 ? -19.375 1.654 -6.758 1 46.25 54 GLY B N 1
ATOM 939 C CA . GLY B 1 54 ? -19.625 1.897 -8.172 1 46.25 54 GLY B CA 1
ATOM 940 C C . GLY B 1 54 ? -18.391 1.739 -9.031 1 46.25 54 GLY B C 1
ATOM 941 O O . GLY B 1 54 ? -17.281 1.664 -8.516 1 46.25 54 GLY B O 1
ATOM 942 N N . GLY B 1 55 ? -18.438 1.799 -10.5 1 40.44 55 GLY B N 1
ATOM 943 C CA . GLY B 1 55 ? -17.703 1.49 -11.719 1 40.44 55 GLY B CA 1
ATOM 944 C C . GLY B 1 55 ? -16.281 1.982 -11.688 1 40.44 55 GLY B C 1
ATOM 945 O O . GLY B 1 55 ? -15.953 3.01 -12.289 1 40.44 55 GLY B O 1
ATOM 946 N N . VAL B 1 56 ? -15.617 2.123 -10.555 1 40.44 56 VAL B N 1
ATOM 947 C CA . VAL B 1 56 ? -14.352 2.637 -11.07 1 40.44 56 VAL B CA 1
ATOM 948 C C . VAL B 1 56 ? -13.625 1.539 -11.844 1 40.44 56 VAL B C 1
ATOM 950 O O . VAL B 1 56 ? -13.406 0.443 -11.328 1 40.44 56 VAL B O 1
ATOM 953 N N . GLU B 1 57 ? -13.719 1.493 -13.18 1 35.78 57 GLU B N 1
ATOM 954 C CA . GLU B 1 57 ? -13.133 0.642 -14.211 1 35.78 57 GLU B CA 1
ATOM 955 C C . GLU B 1 57 ? -11.633 0.449 -13.992 1 35.78 57 GLU B C 1
ATOM 957 O O . GLU B 1 57 ? -10.883 1.423 -13.93 1 35.78 57 GLU B O 1
ATOM 962 N N . ILE B 1 58 ? -11.297 -0.562 -13.281 1 39.81 58 ILE B N 1
ATOM 963 C CA . ILE B 1 58 ? -9.891 -0.935 -13.352 1 39.81 58 ILE B CA 1
ATOM 964 C C . ILE B 1 58 ? -9.398 -0.831 -14.797 1 39.81 58 ILE B C 1
ATOM 966 O O . ILE B 1 58 ? -9.867 -1.565 -15.672 1 39.81 58 ILE B O 1
ATOM 970 N N . ILE B 1 59 ? -8.977 0.336 -15.227 1 30.86 59 ILE B N 1
ATOM 971 C CA . ILE B 1 59 ? -8.539 0.412 -16.625 1 30.86 59 ILE B CA 1
ATOM 972 C C . ILE B 1 59 ? -7.363 -0.539 -16.844 1 30.86 59 ILE B C 1
ATOM 974 O O . ILE B 1 59 ? -6.309 -0.388 -16.219 1 30.86 59 ILE B O 1
ATOM 978 N N . GLN B 1 60 ? -7.633 -1.685 -17.219 1 28.42 60 GLN B N 1
ATOM 979 C CA . GLN B 1 60 ? -6.781 -2.738 -17.75 1 28.42 60 GLN B CA 1
ATOM 980 C C . GLN B 1 60 ? -6.16 -2.311 -19.078 1 28.42 60 GLN B C 1
ATOM 982 O O . GLN B 1 60 ? -5.34 -3.033 -19.656 1 28.42 60 GLN B O 1
ATOM 987 N N . ASN B 1 61 ? -5.551 -1.086 -19.328 1 25.5 61 ASN B N 1
ATOM 988 C CA . ASN B 1 61 ? -5.02 -1.12 -20.688 1 25.5 61 ASN B CA 1
ATOM 989 C C . ASN B 1 61 ? -3.684 -1.854 -20.75 1 25.5 61 ASN B C 1
ATOM 991 O O . ASN B 1 61 ? -2.832 -1.675 -19.875 1 25.5 61 ASN B O 1
#

Organism: Acidianus infernus (NCBI:txid12915)

Sequence (122 aa):
MNEIEKIRLIIGILEEKMPEDCAEILDEKFKILLKEIKNKGIDKVIRDYYSDDGGVEIIQNMNEIEKIRLIIGILEEKMPEDCAEILDEKFKILLKEIKNKGIDKVIRDYYSDDGGVEIIQN